Protein AF-I2QSP3-F1 (afdb_monomer)

pLDDT: mean 87.2, std 11.22, range [52.94, 96.38]

Secondary structure (DSSP, 8-state):
--HHHHHHHHHHHHHHTT----GGGS-TTS-EEEEEEEEEEE-SSSSSEEEEEEETTSSS-EE-S-EEEE-TTSSEEEETTEEEEEESS----

Radius of gyration: 13.0 Å; Cα contacts (8 Å, |Δi|>4): 157; chains: 1; bounding box: 33×39×28 Å

Nearest PDB structures (foldseek):
  6anw-assembly1_A  TM=4.563E-01  e=1.639E+00  Shewanella xiamenensis
  2lt4-assembly1_A  TM=4.279E-01  e=9.554E+00  Myxococcus xanthus DK 1622

Foldseek 3Di:
DDPQQVLLVVVLVVVVVVDDDDPVPRDPSFDEWEFELKDWDQDPVDRFIWIWGQTPPDDDIDIFAGFPAADPVRQWTRHSSGIYGYYHHDPDD

Mean predicted aligned error: 5.43 Å

Structure (mmCIF, N/CA/C/O backbone):
data_AF-I2QSP3-F1
#
_entry.id   AF-I2QSP3-F1
#
loop_
_atom_site.group_PDB
_atom_site.id
_atom_site.type_symbol
_atom_site.label_atom_id
_atom_site.label_alt_id
_atom_site.label_comp_id
_atom_site.label_asym_id
_atom_site.label_entity_id
_atom_site.label_seq_id
_atom_site.pdbx_PDB_ins_code
_atom_site.Cartn_x
_atom_site.Cartn_y
_atom_site.Cartn_z
_atom_site.occupancy
_atom_site.B_iso_or_equiv
_atom_site.auth_seq_id
_atom_site.auth_comp_id
_atom_site.auth_asym_id
_atom_site.auth_atom_id
_atom_site.pdbx_PDB_model_num
ATOM 1 N N . MET A 1 1 ? -2.903 17.291 -11.908 1.00 54.97 1 MET A N 1
ATOM 2 C CA . MET A 1 1 ? -3.210 16.195 -10.978 1.00 54.97 1 MET A CA 1
ATOM 3 C C .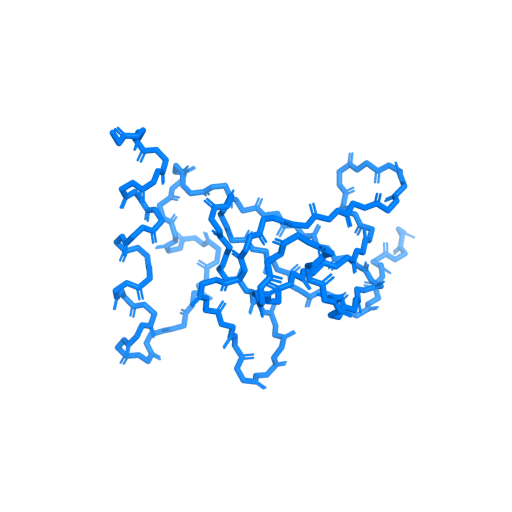 MET A 1 1 ? -4.321 15.396 -11.611 1.00 54.97 1 MET A C 1
ATOM 5 O O . MET A 1 1 ? -5.343 15.982 -11.964 1.00 54.97 1 MET A O 1
ATOM 9 N N . SER A 1 2 ? -4.061 14.131 -11.920 1.00 70.12 2 SER A N 1
ATOM 10 C CA . SER A 1 2 ? -5.096 13.241 -12.449 1.00 70.12 2 SER A CA 1
ATOM 11 C C . SER A 1 2 ? -6.155 12.981 -11.366 1.00 70.12 2 SER A C 1
ATOM 13 O O . SER A 1 2 ? -5.874 13.138 -10.180 1.00 70.12 2 SER A O 1
ATOM 15 N N . GLY A 1 3 ? -7.384 12.615 -11.745 1.00 73.69 3 GLY A N 1
ATOM 16 C CA . GLY A 1 3 ? -8.421 12.286 -10.753 1.00 73.69 3 GLY A CA 1
ATOM 17 C C . GLY A 1 3 ? -7.990 11.141 -9.828 1.00 73.69 3 GLY A C 1
ATOM 18 O O . GLY A 1 3 ? -8.242 11.193 -8.628 1.00 73.69 3 GLY A O 1
ATOM 19 N N . ASP A 1 4 ? -7.264 10.158 -10.369 1.00 79.06 4 ASP A N 1
ATOM 20 C CA . ASP A 1 4 ? -6.763 8.991 -9.634 1.00 79.06 4 ASP A CA 1
ATOM 21 C C . ASP A 1 4 ? -5.815 9.403 -8.481 1.00 79.06 4 ASP A C 1
ATOM 23 O O . ASP A 1 4 ? -5.959 8.896 -7.367 1.00 79.06 4 ASP A O 1
ATOM 27 N N . GLU A 1 5 ? -4.923 10.380 -8.698 1.00 85.25 5 GLU A N 1
ATOM 28 C CA . GLU A 1 5 ? -4.013 10.910 -7.662 1.00 85.25 5 GLU A CA 1
ATOM 29 C C . GLU A 1 5 ? -4.766 11.530 -6.475 1.00 85.25 5 GLU A C 1
ATOM 31 O O . GLU A 1 5 ? -4.380 11.332 -5.322 1.00 85.25 5 GLU A O 1
ATOM 36 N N . GLU A 1 6 ? -5.860 12.257 -6.727 1.00 91.38 6 GLU A N 1
ATOM 37 C CA . GLU A 1 6 ? -6.644 12.890 -5.660 1.00 91.38 6 GLU A CA 1
ATOM 38 C C . GLU A 1 6 ? -7.343 11.843 -4.780 1.00 91.38 6 GLU A C 1
ATOM 40 O O . GLU A 1 6 ? -7.357 11.957 -3.551 1.00 91.38 6 GLU A O 1
ATOM 45 N N . HIS A 1 7 ? -7.892 10.790 -5.390 1.00 93.75 7 HIS A N 1
ATOM 46 C CA . HIS A 1 7 ? -8.524 9.700 -4.644 1.00 93.75 7 HIS A CA 1
ATOM 47 C C . HIS A 1 7 ? -7.506 8.926 -3.794 1.00 93.75 7 HIS A C 1
ATOM 49 O O . HIS A 1 7 ? -7.806 8.571 -2.651 1.00 93.75 7 HIS A O 1
ATOM 55 N N . VAL A 1 8 ? -6.292 8.712 -4.313 1.00 94.56 8 VAL A N 1
ATOM 56 C CA . VAL A 1 8 ? -5.182 8.099 -3.567 1.00 94.56 8 VAL A CA 1
ATOM 57 C C . VAL A 1 8 ? -4.752 8.980 -2.393 1.00 94.56 8 VAL A C 1
ATOM 59 O O . VAL A 1 8 ? -4.628 8.474 -1.277 1.00 94.56 8 VAL A O 1
ATOM 62 N N . ALA A 1 9 ? -4.598 10.291 -2.599 1.00 94.75 9 ALA A N 1
ATOM 63 C CA . ALA A 1 9 ? -4.220 11.228 -1.540 1.00 94.75 9 ALA A CA 1
ATOM 64 C C . ALA A 1 9 ? -5.249 11.261 -0.396 1.00 94.75 9 ALA A C 1
ATOM 66 O O . ALA A 1 9 ? -4.885 11.149 0.773 1.00 94.75 9 ALA A O 1
ATOM 67 N N . ARG A 1 10 ? -6.549 11.308 -0.717 1.00 94.75 10 ARG A N 1
ATOM 68 C CA . ARG A 1 10 ? -7.621 11.248 0.295 1.00 94.75 10 ARG A CA 1
ATOM 69 C C . ARG A 1 10 ? -7.619 9.930 1.068 1.00 94.75 10 ARG A C 1
ATOM 71 O O . ARG A 1 10 ? -7.872 9.911 2.274 1.00 94.75 10 ARG A O 1
ATOM 78 N N . LEU A 1 11 ? -7.347 8.813 0.388 1.00 95.81 11 LEU A N 1
ATOM 79 C CA . LEU A 1 11 ? -7.214 7.522 1.057 1.00 95.81 11 LEU A CA 1
ATOM 80 C C . LEU A 1 11 ? -6.001 7.520 1.996 1.00 95.81 11 LEU A C 1
ATOM 82 O O . LEU A 1 11 ? -6.133 7.069 3.131 1.00 95.81 11 LEU A O 1
ATOM 86 N N . LEU A 1 12 ? -4.861 8.070 1.568 1.00 96.38 12 LEU A N 1
ATOM 87 C CA . LEU A 1 12 ? -3.662 8.202 2.397 1.00 96.38 12 LEU A CA 1
ATOM 88 C C . LEU A 1 12 ? -3.944 8.978 3.690 1.00 96.38 12 LEU A C 1
ATOM 90 O O . LEU A 1 12 ? -3.636 8.477 4.771 1.00 96.38 12 LEU A O 1
ATOM 94 N N . GLU A 1 13 ? -4.584 10.145 3.594 1.00 96.19 13 GLU A N 1
ATOM 95 C CA . GLU A 1 13 ? -4.968 10.953 4.761 1.00 96.19 13 GLU A CA 1
ATOM 96 C C . GLU A 1 13 ? -5.830 10.149 5.741 1.00 96.19 13 GLU A C 1
ATOM 98 O O . GLU A 1 13 ? -5.589 10.146 6.950 1.00 96.19 13 GLU A O 1
ATOM 103 N N . ARG A 1 14 ? -6.806 9.392 5.225 1.00 95.88 14 ARG A N 1
ATOM 104 C CA . ARG A 1 14 ? -7.665 8.543 6.058 1.00 95.88 14 ARG A CA 1
ATOM 105 C C . ARG A 1 14 ? -6.873 7.431 6.746 1.00 95.88 14 ARG A C 1
ATOM 107 O O . ARG A 1 14 ? -7.091 7.192 7.932 1.00 95.88 14 ARG A O 1
ATOM 114 N N . LEU A 1 15 ? -5.950 6.767 6.051 1.00 95.06 15 LEU A N 1
ATOM 115 C CA . LEU A 1 15 ? -5.122 5.692 6.617 1.00 95.06 15 LEU A CA 1
ATOM 116 C C . LEU A 1 15 ? -4.205 6.193 7.741 1.00 95.06 15 LEU A C 1
ATOM 118 O O . LEU A 1 15 ? -4.020 5.500 8.742 1.00 95.06 15 LEU A O 1
ATOM 122 N N . GLN A 1 16 ? -3.687 7.416 7.620 1.00 94.12 16 GLN A N 1
ATOM 123 C CA . GLN A 1 16 ? -2.839 8.039 8.639 1.00 94.12 16 GLN A CA 1
ATOM 124 C C . GLN A 1 16 ? -3.575 8.300 9.966 1.00 94.12 16 GLN A C 1
ATOM 126 O O . GLN A 1 16 ? -2.929 8.426 11.004 1.00 94.12 16 GLN A O 1
ATOM 131 N N . THR A 1 17 ? -4.915 8.294 9.981 1.00 94.69 17 THR A N 1
ATOM 132 C CA . THR A 1 17 ? -5.710 8.368 11.225 1.00 94.69 17 THR A CA 1
ATOM 133 C C . THR A 1 17 ? -5.728 7.061 12.032 1.00 94.69 17 THR A C 1
ATOM 13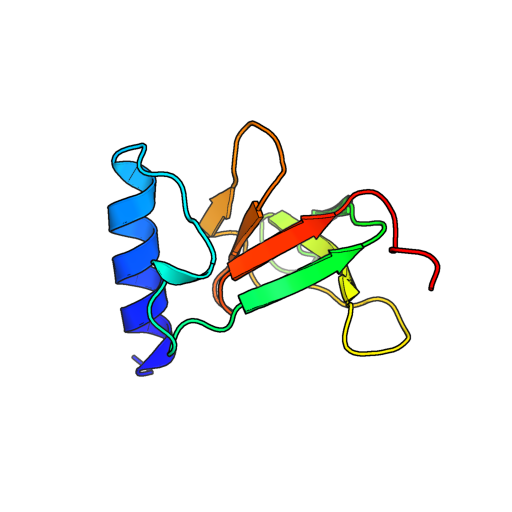5 O O . THR A 1 17 ? -6.291 7.016 13.125 1.00 94.69 17 THR A O 1
ATOM 138 N N . GLY A 1 18 ? -5.146 5.976 11.505 1.00 91.81 18 GLY A N 1
ATOM 139 C CA . GLY A 1 18 ? -5.227 4.635 12.092 1.00 91.81 18 GLY A CA 1
ATOM 140 C C . GLY A 1 18 ? -6.452 3.837 11.637 1.00 91.81 18 GLY A C 1
ATOM 141 O O . GLY A 1 18 ? -6.602 2.672 12.020 1.00 91.81 18 GLY A O 1
ATOM 142 N N . TRP A 1 19 ? -7.308 4.428 10.796 1.00 95.00 19 TRP A N 1
ATOM 143 C CA . TRP A 1 19 ? -8.361 3.692 10.103 1.00 95.00 19 TRP A CA 1
ATOM 144 C C . TRP A 1 19 ? -7.757 2.600 9.208 1.00 95.00 19 TRP A C 1
ATOM 146 O O . TRP A 1 19 ? -6.711 2.784 8.585 1.00 95.00 19 TRP A O 1
ATOM 156 N N . ARG A 1 20 ? -8.425 1.444 9.147 1.00 93.00 20 ARG A N 1
ATOM 157 C CA . ARG A 1 20 ? -7.982 0.286 8.365 1.00 93.00 20 ARG A CA 1
ATOM 158 C C . ARG A 1 20 ? -8.948 0.039 7.214 1.00 93.00 20 ARG A C 1
ATOM 160 O O . ARG A 1 20 ? -10.148 -0.011 7.467 1.00 93.00 20 ARG A O 1
ATOM 167 N N . PRO A 1 21 ? -8.440 -0.173 5.993 1.00 93.25 21 PRO A N 1
ATOM 168 C CA . PRO A 1 21 ? -9.283 -0.364 4.838 1.00 93.25 21 PRO A CA 1
ATOM 169 C C . PRO A 1 21 ? -9.991 -1.712 4.874 1.00 93.25 21 PRO A C 1
ATOM 171 O O . PRO A 1 21 ? -9.388 -2.745 5.177 1.00 93.25 21 PRO A O 1
ATOM 174 N N . THR A 1 22 ? -11.259 -1.692 4.482 1.00 92.00 22 THR A N 1
ATOM 175 C CA . THR A 1 22 ? -11.994 -2.863 4.0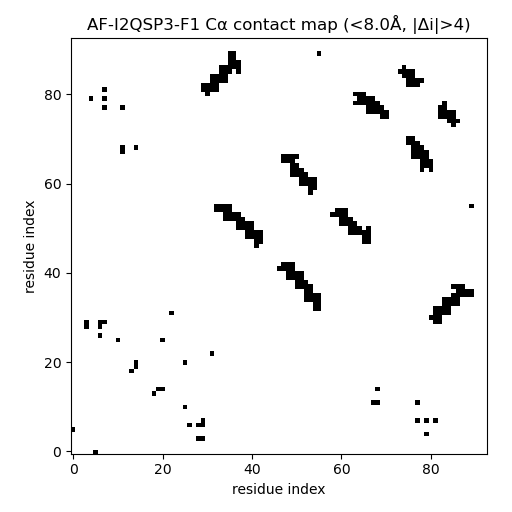10 1.00 92.00 22 THR A CA 1
ATOM 176 C C . THR A 1 22 ? -12.400 -2.630 2.547 1.00 92.00 22 THR A C 1
ATOM 178 O O . THR A 1 22 ? -12.576 -1.471 2.159 1.00 92.00 22 THR A O 1
ATOM 181 N N . PRO A 1 23 ? -12.511 -3.683 1.710 1.00 90.12 23 PRO A N 1
ATOM 182 C CA . PRO A 1 23 ? -12.754 -3.529 0.271 1.00 90.12 23 PRO A CA 1
ATOM 183 C C . PRO A 1 23 ? -13.954 -2.644 -0.083 1.00 90.12 23 PRO A C 1
ATOM 185 O O . PRO A 1 23 ? -13.865 -1.840 -1.011 1.00 90.12 23 PRO A O 1
ATOM 188 N N . ASP A 1 24 ? -15.038 -2.764 0.685 1.00 91.75 24 ASP A N 1
ATOM 189 C CA . ASP A 1 24 ? -16.315 -2.090 0.426 1.00 91.75 24 ASP A CA 1
ATOM 190 C C . ASP A 1 24 ? -16.334 -0.618 0.879 1.00 91.75 24 ASP A C 1
ATOM 192 O O . ASP A 1 24 ? -17.201 0.151 0.470 1.00 91.75 24 ASP A O 1
ATOM 196 N N . GLU A 1 25 ? -15.381 -0.200 1.718 1.00 92.81 25 GLU A N 1
ATOM 197 C CA . GLU A 1 25 ? -15.304 1.163 2.266 1.00 92.81 25 GLU A CA 1
ATOM 198 C C . GLU A 1 25 ? -14.351 2.088 1.493 1.00 92.81 25 GLU A C 1
ATOM 200 O O . GLU A 1 25 ? -14.232 3.279 1.815 1.00 92.81 25 GLU A O 1
ATOM 205 N N . ILE A 1 26 ? -13.634 1.542 0.511 1.00 92.69 26 ILE A N 1
ATOM 206 C CA . ILE A 1 26 ? -12.713 2.283 -0.349 1.00 92.69 26 ILE A CA 1
ATOM 207 C C . ILE A 1 26 ? -13.492 2.858 -1.534 1.00 92.69 26 ILE A C 1
ATOM 209 O O . ILE A 1 26 ? -14.318 2.175 -2.138 1.00 92.69 26 I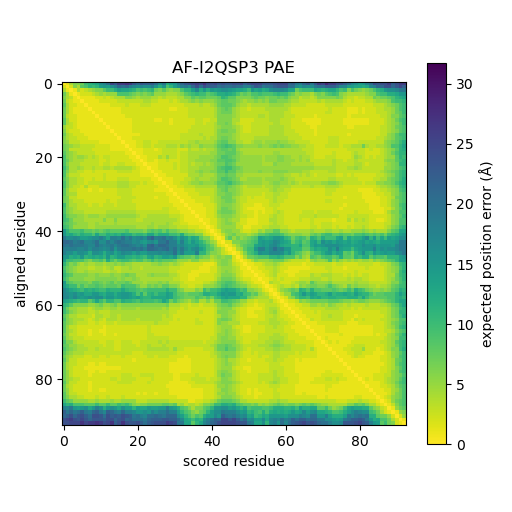LE A O 1
ATOM 213 N N . ASP A 1 27 ? -13.200 4.109 -1.901 1.00 92.00 27 ASP A N 1
ATOM 214 C CA . ASP A 1 27 ? -13.756 4.724 -3.110 1.00 92.00 27 ASP A CA 1
ATOM 215 C C . ASP A 1 27 ? -13.463 3.836 -4.329 1.00 92.00 27 ASP A C 1
ATOM 217 O O . ASP A 1 27 ? -12.311 3.502 -4.603 1.00 92.00 27 ASP A O 1
ATOM 221 N N . MET A 1 28 ? -14.507 3.480 -5.080 1.00 90.12 28 MET A N 1
ATOM 222 C CA . MET A 1 28 ? -14.424 2.625 -6.270 1.00 90.12 28 MET A CA 1
ATOM 223 C C . MET A 1 28 ? -13.465 3.149 -7.350 1.00 90.12 28 MET A C 1
ATOM 225 O O . MET A 1 28 ? -13.070 2.394 -8.237 1.00 90.12 28 MET A O 1
ATOM 229 N N . ARG A 1 29 ? -13.108 4.439 -7.301 1.00 91.62 29 ARG A N 1
ATOM 230 C CA . ARG A 1 29 ? -12.127 5.052 -8.204 1.00 91.62 29 ARG A CA 1
ATOM 231 C C . ARG A 1 29 ? -10.686 4.713 -7.835 1.00 91.62 29 ARG A C 1
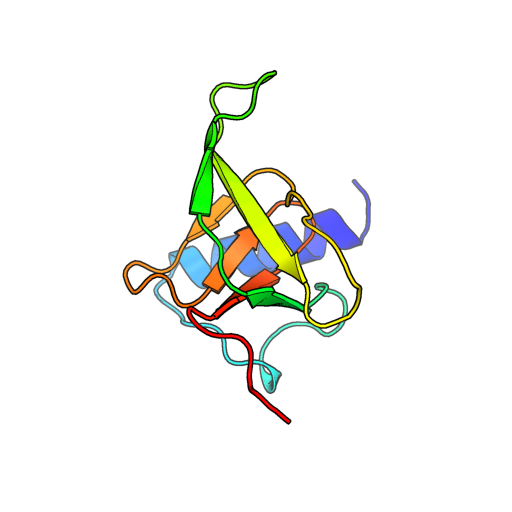ATOM 233 O O . ARG A 1 29 ? -9.827 4.708 -8.712 1.00 91.62 29 ARG A O 1
ATOM 240 N N . VAL A 1 30 ? -10.413 4.380 -6.573 1.00 93.25 30 VAL A N 1
ATOM 241 C CA . VAL A 1 30 ? -9.107 3.847 -6.182 1.00 93.25 30 VAL A CA 1
ATOM 242 C C . VAL A 1 30 ? -9.014 2.418 -6.694 1.00 93.25 30 VAL A C 1
ATOM 244 O O . VAL A 1 30 ? -9.764 1.534 -6.278 1.00 93.25 30 VAL A O 1
ATOM 247 N N . ARG A 1 31 ? -8.062 2.167 -7.593 1.00 93.25 31 ARG A N 1
ATOM 248 C CA . ARG A 1 31 ? -7.817 0.817 -8.102 1.00 93.25 31 ARG A CA 1
ATOM 249 C C . ARG A 1 31 ? -7.385 -0.084 -6.955 1.00 93.25 31 ARG A C 1
ATOM 251 O O . ARG A 1 31 ? -6.370 0.171 -6.313 1.00 93.25 31 ARG A O 1
ATOM 258 N N . GLN A 1 32 ? -8.135 -1.157 -6.746 1.00 94.44 32 GLN A N 1
ATOM 259 C CA . GLN A 1 32 ? -7.806 -2.203 -5.788 1.00 94.44 32 GLN A CA 1
ATOM 260 C C . GLN A 1 32 ? -7.311 -3.434 -6.540 1.00 94.44 32 GLN A C 1
ATOM 262 O O . GLN A 1 32 ? -7.967 -3.910 -7.469 1.00 94.44 32 GLN A O 1
ATOM 267 N N . ARG A 1 33 ? -6.144 -3.950 -6.162 1.00 93.75 33 A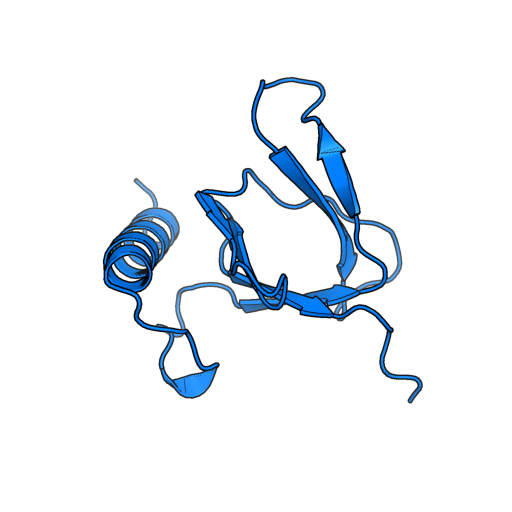RG A N 1
ATOM 268 C CA . ARG A 1 33 ? -5.520 -5.120 -6.792 1.00 93.75 33 ARG A CA 1
ATOM 269 C C . ARG A 1 33 ? -4.967 -6.060 -5.733 1.00 93.75 33 ARG A C 1
ATOM 271 O O . ARG A 1 33 ? -4.687 -5.638 -4.618 1.00 93.75 33 ARG A O 1
ATOM 278 N N . ARG A 1 34 ? -4.805 -7.335 -6.080 1.00 94.44 34 ARG A N 1
ATOM 279 C CA . ARG A 1 34 ? -4.146 -8.330 -5.226 1.00 94.44 34 ARG A CA 1
ATOM 280 C C . ARG A 1 34 ? -2.809 -8.733 -5.822 1.00 94.44 34 ARG A C 1
ATOM 282 O O . ARG A 1 34 ? -2.693 -8.863 -7.046 1.00 94.44 34 ARG A O 1
ATOM 289 N N . ILE A 1 35 ? -1.829 -8.946 -4.954 1.00 93.56 35 ILE A N 1
ATOM 290 C CA . ILE A 1 35 ? -0.507 -9.438 -5.328 1.00 93.56 35 ILE A CA 1
ATOM 291 C C . ILE A 1 35 ? -0.082 -10.576 -4.402 1.00 93.56 35 ILE A C 1
ATOM 293 O O . ILE A 1 35 ? -0.254 -10.513 -3.186 1.00 93.56 35 ILE A O 1
ATOM 297 N N . TYR A 1 36 ? 0.466 -11.616 -5.016 1.00 92.50 36 TYR A N 1
ATOM 298 C CA . TYR A 1 36 ? 0.875 -12.867 -4.398 1.00 92.50 36 TYR A CA 1
ATOM 299 C C . TYR A 1 36 ? 2.382 -13.052 -4.475 1.00 92.50 36 TYR A C 1
ATOM 301 O O . TYR A 1 36 ? 3.026 -12.496 -5.372 1.00 92.50 36 TYR A O 1
ATOM 309 N N . ALA A 1 37 ? 2.921 -13.895 -3.586 1.00 90.38 37 ALA A N 1
ATOM 310 C CA . ALA A 1 37 ? 4.338 -14.266 -3.574 1.00 90.38 37 ALA A CA 1
ATOM 311 C C . ALA A 1 37 ? 5.245 -13.028 -3.696 1.00 90.38 37 ALA A C 1
ATOM 313 O O . ALA A 1 37 ? 6.155 -12.976 -4.525 1.00 90.38 37 ALA A O 1
ATOM 314 N N . TRP A 1 38 ? 4.904 -11.988 -2.936 1.00 92.44 38 TRP A N 1
ATOM 315 C CA . TRP A 1 38 ? 5.488 -10.666 -3.083 1.00 92.44 38 TRP A CA 1
ATOM 316 C C . TRP A 1 38 ? 6.699 -10.468 -2.168 1.00 92.44 38 TRP A C 1
ATOM 318 O O . TRP A 1 38 ? 6.839 -11.114 -1.127 1.00 92.44 38 TRP A O 1
ATOM 328 N N . SER A 1 39 ? 7.557 -9.524 -2.542 1.00 90.75 39 SER A N 1
ATOM 329 C CA . SER A 1 39 ? 8.668 -9.038 -1.728 1.00 90.75 39 SER A CA 1
ATOM 330 C C . SER A 1 39 ? 8.860 -7.536 -1.915 1.00 90.75 39 SER A C 1
ATOM 332 O O . SER A 1 39 ? 8.471 -6.966 -2.938 1.00 90.75 39 SER A O 1
ATOM 334 N N . PHE A 1 40 ? 9.515 -6.893 -0.949 1.00 89.44 40 PHE A N 1
ATOM 335 C CA . PHE A 1 40 ? 10.036 -5.547 -1.163 1.00 89.44 40 PHE A CA 1
ATOM 336 C C . PHE A 1 40 ? 11.195 -5.593 -2.147 1.00 89.44 40 PHE A C 1
ATOM 338 O O . PHE A 1 40 ? 12.034 -6.495 -2.089 1.00 89.44 40 PHE A O 1
ATOM 345 N N . ALA A 1 41 ? 11.259 -4.597 -3.017 1.00 85.50 41 ALA A N 1
ATOM 346 C CA . ALA A 1 41 ? 12.429 -4.352 -3.833 1.00 85.50 41 ALA A CA 1
ATOM 347 C C . ALA A 1 41 ? 12.832 -2.879 -3.731 1.00 85.50 41 ALA A C 1
ATOM 349 O O . ALA A 1 41 ? 11.962 -2.008 -3.623 1.00 85.50 41 ALA A O 1
ATOM 350 N N . PRO A 1 42 ? 14.140 -2.583 -3.767 1.00 72.69 42 PRO A N 1
ATOM 351 C CA . PRO A 1 42 ? 14.58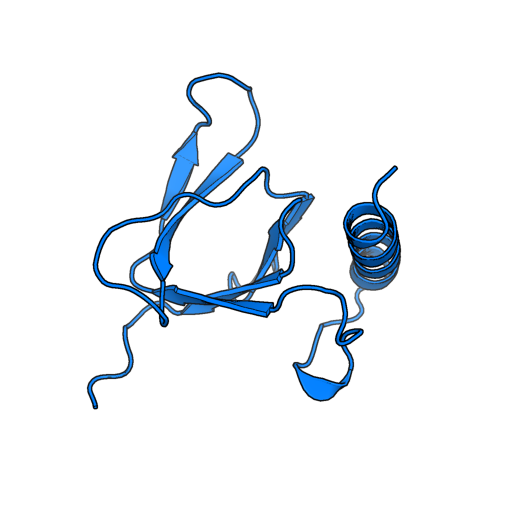9 -1.214 -3.927 1.00 72.69 42 PRO A CA 1
ATOM 352 C C . PRO A 1 42 ? 14.135 -0.703 -5.292 1.00 72.69 42 PRO A C 1
ATOM 354 O O . PRO A 1 42 ? 14.179 -1.431 -6.292 1.00 72.69 42 PRO A O 1
ATOM 357 N N . SER A 1 43 ? 13.721 0.558 -5.359 1.00 65.19 43 SER A N 1
ATOM 358 C CA . SER A 1 43 ? 13.599 1.198 -6.654 1.00 65.19 43 SER A CA 1
ATOM 359 C C . SER A 1 43 ? 14.993 1.431 -7.237 1.00 65.19 43 SER A C 1
ATOM 361 O O . SER A 1 43 ? 15.841 2.073 -6.634 1.00 65.19 43 SER A O 1
ATOM 363 N N . PHE A 1 44 ? 15.266 0.879 -8.424 1.00 63.56 44 PHE A N 1
ATOM 364 C CA . PHE A 1 44 ? 16.566 1.063 -9.090 1.00 63.56 44 PHE A CA 1
ATOM 365 C C . PHE A 1 44 ? 16.859 2.528 -9.453 1.00 63.56 44 PHE A C 1
ATOM 367 O O . PHE A 1 44 ? 18.008 2.878 -9.708 1.00 63.56 44 PHE A O 1
ATOM 374 N N . SER A 1 45 ? 15.825 3.368 -9.501 1.00 62.09 45 SER A N 1
ATOM 375 C CA . SER A 1 45 ? 15.886 4.761 -9.944 1.00 62.09 45 SER A CA 1
ATOM 376 C C . SER A 1 45 ? 15.604 5.778 -8.838 1.00 62.09 45 SER A C 1
ATOM 378 O O . SER A 1 45 ? 15.895 6.953 -9.034 1.00 62.09 45 SER A O 1
ATOM 380 N N . LEU A 1 46 ? 15.045 5.361 -7.699 1.00 58.81 46 LEU A N 1
ATOM 381 C CA . LEU A 1 46 ? 14.651 6.253 -6.606 1.00 58.81 46 LEU A CA 1
ATOM 382 C C . LEU A 1 46 ? 14.927 5.586 -5.249 1.00 58.81 46 LEU A C 1
ATOM 384 O O . LEU A 1 46 ? 14.947 4.363 -5.166 1.00 58.81 46 LEU A O 1
ATOM 388 N N . PRO A 1 47 ? 15.134 6.349 -4.167 1.00 64.06 47 PRO A N 1
ATOM 389 C CA . PRO A 1 47 ? 15.331 5.777 -2.835 1.00 64.06 47 PRO A CA 1
ATOM 390 C C . PRO A 1 47 ? 14.061 5.131 -2.251 1.00 64.06 47 PRO A C 1
ATOM 392 O O . PRO A 1 47 ? 14.115 4.586 -1.149 1.00 64.06 47 PRO A O 1
ATOM 395 N N . GLU A 1 48 ? 12.919 5.189 -2.944 1.00 78.44 48 GLU A N 1
ATOM 396 C CA . GLU A 1 48 ? 11.665 4.645 -2.432 1.00 78.44 48 GLU A CA 1
ATOM 397 C C . GLU A 1 48 ? 11.537 3.123 -2.601 1.00 78.44 48 GLU A C 1
ATOM 399 O O . GLU A 1 48 ? 12.062 2.502 -3.534 1.00 78.44 48 GLU A O 1
ATOM 404 N N . ALA A 1 49 ? 10.792 2.513 -1.680 1.00 84.38 49 ALA A N 1
ATOM 405 C CA . ALA A 1 49 ? 10.456 1.099 -1.723 1.00 84.38 49 ALA A CA 1
ATOM 406 C C . ALA A 1 49 ? 9.279 0.836 -2.675 1.00 84.38 49 ALA A C 1
ATOM 408 O O . ALA A 1 49 ? 8.314 1.600 -2.728 1.00 84.38 49 ALA A O 1
ATOM 409 N N . VAL A 1 50 ? 9.346 -0.293 -3.381 1.00 90.56 50 VAL A N 1
ATOM 410 C CA . VAL A 1 50 ? 8.254 -0.840 -4.199 1.00 90.56 50 VAL A CA 1
ATOM 411 C C . VAL A 1 50 ? 7.955 -2.282 -3.801 1.00 90.56 50 VAL A C 1
ATOM 413 O O . VAL A 1 50 ? 8.759 -2.938 -3.129 1.00 90.56 50 VAL A O 1
ATOM 416 N N . ILE A 1 51 ? 6.825 -2.802 -4.274 1.00 92.31 51 ILE A N 1
ATOM 417 C CA . ILE A 1 51 ? 6.466 -4.212 -4.140 1.00 92.31 51 ILE A CA 1
ATOM 418 C C . ILE A 1 51 ? 6.631 -4.894 -5.496 1.00 92.31 51 ILE A C 1
ATOM 420 O O . ILE A 1 51 ? 6.225 -4.370 -6.534 1.00 92.31 51 ILE A O 1
ATOM 424 N N . ILE A 1 52 ? 7.243 -6.076 -5.488 1.00 92.62 52 ILE A N 1
ATOM 425 C CA . ILE A 1 52 ? 7.340 -6.959 -6.650 1.00 92.62 52 ILE A CA 1
ATOM 426 C C . ILE A 1 52 ? 6.648 -8.272 -6.307 1.00 92.62 52 ILE A C 1
ATOM 428 O O . ILE A 1 52 ? 6.825 -8.786 -5.208 1.00 92.62 52 ILE A O 1
ATOM 432 N N . GLY A 1 53 ? 5.866 -8.823 -7.229 1.00 91.44 53 GLY A N 1
ATOM 433 C CA . GLY A 1 53 ? 5.147 -10.076 -7.006 1.00 91.44 53 GLY A CA 1
ATOM 434 C C . GLY A 1 53 ? 4.270 -10.464 -8.189 1.00 91.44 53 GLY A C 1
ATOM 435 O O . GLY A 1 53 ? 4.334 -9.851 -9.252 1.00 91.44 53 GLY A O 1
ATOM 436 N N . SER A 1 54 ? 3.449 -11.492 -8.014 1.00 91.81 54 SER A N 1
ATOM 437 C CA . SER A 1 54 ? 2.551 -11.992 -9.061 1.00 91.81 54 SER A CA 1
ATOM 438 C C . SER A 1 54 ? 1.142 -11.426 -8.862 1.00 91.81 54 SER A C 1
ATOM 440 O O . SER A 1 54 ? 0.554 -11.662 -7.807 1.00 91.81 54 SER A O 1
ATOM 442 N N . PRO A 1 55 ? 0.567 -10.678 -9.817 1.00 90.38 55 PRO A N 1
ATOM 443 C CA . PRO A 1 55 ? -0.774 -10.132 -9.657 1.00 90.38 55 PRO A CA 1
ATOM 444 C C . PRO A 1 55 ? -1.834 -11.222 -9.837 1.00 90.38 55 PRO A C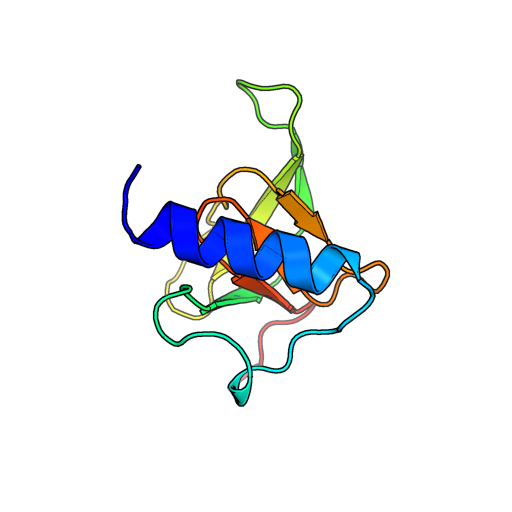 1
ATOM 446 O O . PRO A 1 55 ? -1.647 -12.160 -10.605 1.00 90.38 55 PRO A O 1
ATOM 449 N N . GLU A 1 56 ? -2.999 -11.053 -9.213 1.00 85.00 56 GLU A N 1
ATOM 450 C CA . GLU A 1 56 ? -4.143 -11.964 -9.407 1.00 85.00 56 GLU A CA 1
ATOM 451 C C . GLU A 1 56 ? -4.614 -12.031 -10.866 1.00 85.00 56 GLU A C 1
ATOM 453 O O . GLU A 1 56 ? -4.992 -13.085 -11.370 1.00 85.00 56 GLU A O 1
ATOM 458 N N . SER A 1 57 ? -4.583 -10.899 -11.567 1.00 78.50 57 SER A N 1
ATOM 459 C CA . SER A 1 57 ? -5.241 -10.748 -12.866 1.00 78.50 57 SER A CA 1
ATOM 460 C C . SER A 1 57 ? -4.412 -11.206 -14.067 1.00 78.50 57 SER A C 1
ATOM 462 O O . SER A 1 57 ? -4.943 -11.244 -15.179 1.00 78.50 57 SER A O 1
ATOM 464 N N . ARG A 1 58 ? -3.111 -11.490 -13.905 1.00 75.25 58 ARG A N 1
ATOM 465 C CA . ARG A 1 58 ? -2.197 -11.766 -15.029 1.00 75.25 58 ARG A CA 1
ATOM 466 C C . ARG A 1 58 ? -1.080 -12.726 -14.635 1.00 75.25 58 ARG A C 1
ATOM 468 O O . ARG A 1 58 ? -0.639 -12.753 -13.496 1.00 75.25 58 ARG A O 1
ATOM 475 N N . LYS A 1 59 ? -0.570 -13.473 -15.619 1.00 77.56 59 LYS A N 1
ATOM 476 C CA . LYS A 1 59 ? 0.648 -14.276 -15.453 1.00 77.56 59 LYS A CA 1
ATOM 477 C C . LYS A 1 59 ? 1.885 -13.380 -15.516 1.00 77.56 59 LYS A C 1
ATOM 479 O O . LYS A 1 59 ? 1.970 -12.517 -16.387 1.00 77.56 59 LYS A O 1
ATOM 484 N N . GLY A 1 60 ? 2.855 -13.656 -14.649 1.00 83.31 60 GLY A N 1
ATOM 485 C CA . GLY A 1 60 ? 4.150 -12.978 -14.615 1.00 83.31 60 GLY A CA 1
ATOM 486 C C . GLY A 1 60 ? 4.338 -12.100 -13.381 1.00 83.31 60 GLY A C 1
ATOM 487 O O . GLY A 1 60 ? 3.403 -11.848 -12.628 1.00 83.31 60 GLY A O 1
ATOM 488 N N . VAL A 1 61 ? 5.577 -11.656 -13.182 1.00 87.81 61 VAL A N 1
ATOM 489 C CA . VAL A 1 61 ? 5.951 -10.768 -12.082 1.00 87.81 61 VAL A CA 1
ATOM 490 C C . VAL A 1 61 ? 5.702 -9.323 -12.502 1.00 87.81 61 VAL A C 1
ATOM 492 O O . VAL A 1 61 ? 6.118 -8.907 -13.583 1.00 87.81 61 VAL A O 1
ATOM 495 N N . ILE A 1 62 ? 5.038 -8.561 -11.640 1.00 90.44 62 ILE A N 1
ATOM 496 C CA . ILE A 1 62 ? 4.863 -7.120 -11.784 1.00 90.44 62 ILE A CA 1
ATOM 497 C C . ILE A 1 62 ? 5.595 -6.381 -10.676 1.00 90.44 62 ILE A C 1
ATOM 499 O O . ILE A 1 62 ? 5.947 -6.948 -9.642 1.00 90.44 62 ILE A O 1
ATOM 503 N N . ARG A 1 63 ? 5.753 -5.085 -10.900 1.00 89.81 63 ARG A N 1
ATOM 504 C CA . ARG A 1 63 ? 6.239 -4.122 -9.930 1.00 89.81 63 ARG A CA 1
ATOM 505 C C . ARG A 1 63 ? 5.155 -3.064 -9.728 1.00 89.81 63 ARG A C 1
ATOM 507 O O . ARG A 1 63 ? 4.551 -2.639 -10.711 1.00 89.81 63 ARG A O 1
ATOM 514 N N . THR A 1 64 ? 4.888 -2.700 -8.480 1.00 91.38 64 THR A N 1
ATOM 515 C CA . THR A 1 64 ? 4.002 -1.578 -8.141 1.00 91.38 64 THR A CA 1
ATOM 516 C C . THR A 1 64 ? 4.710 -0.249 -8.376 1.00 91.38 64 THR A C 1
ATOM 518 O O . THR A 1 64 ? 5.942 -0.206 -8.479 1.00 91.38 64 THR A O 1
ATOM 521 N N . ASP A 1 65 ? 3.944 0.836 -8.361 1.00 91.31 65 ASP A N 1
ATOM 522 C CA . ASP A 1 65 ? 4.527 2.164 -8.174 1.00 91.31 65 ASP A CA 1
ATOM 523 C C . ASP A 1 65 ? 4.977 2.350 -6.711 1.00 91.31 65 ASP A C 1
ATOM 525 O O . ASP A 1 65 ? 4.957 1.405 -5.905 1.00 91.31 65 ASP A O 1
ATOM 529 N N . VAL A 1 66 ? 5.457 3.550 -6.383 1.00 91.25 66 VAL A N 1
ATOM 530 C CA . VAL A 1 66 ? 6.037 3.878 -5.076 1.00 91.25 66 VAL A CA 1
ATOM 531 C C . VAL A 1 66 ? 5.040 3.605 -3.951 1.00 91.25 66 VAL A C 1
ATOM 533 O O . VAL A 1 66 ? 3.870 3.979 -4.036 1.00 91.25 66 VAL A O 1
ATOM 536 N N . ILE A 1 67 ? 5.512 2.960 -2.879 1.00 92.81 67 ILE A N 1
ATOM 537 C CA . ILE A 1 67 ? 4.720 2.738 -1.666 1.00 92.81 67 ILE A CA 1
ATOM 538 C C . ILE A 1 67 ? 4.578 4.067 -0.916 1.00 92.81 67 ILE A C 1
ATOM 540 O O . ILE A 1 67 ? 5.564 4.632 -0.449 1.00 92.81 67 ILE A O 1
ATOM 544 N N . LEU A 1 68 ? 3.338 4.518 -0.739 1.00 94.19 68 LEU A N 1
ATOM 545 C CA . LEU A 1 68 ? 2.986 5.706 0.042 1.00 94.19 68 LEU A CA 1
ATOM 546 C C . LEU A 1 68 ? 2.706 5.360 1.510 1.00 94.19 68 LEU A C 1
ATOM 548 O O . LEU A 1 68 ? 3.036 6.124 2.415 1.00 94.19 68 LEU A O 1
ATOM 552 N N . TRP A 1 69 ? 2.082 4.206 1.755 1.00 94.75 69 TRP A N 1
ATOM 553 C CA . TRP A 1 69 ? 1.772 3.719 3.099 1.00 94.75 69 TRP A CA 1
ATOM 554 C C . TRP A 1 69 ? 1.649 2.199 3.120 1.00 94.75 69 TRP A C 1
ATOM 556 O O . TRP A 1 69 ? 1.178 1.599 2.156 1.00 94.75 69 TRP A O 1
ATOM 566 N N . ILE A 1 70 ? 2.018 1.560 4.230 1.00 93.81 70 ILE A N 1
ATOM 567 C CA . ILE A 1 70 ? 1.927 0.104 4.372 1.00 93.81 70 ILE A CA 1
ATOM 568 C C . ILE A 1 70 ? 1.404 -0.309 5.746 1.00 93.81 70 ILE A C 1
ATOM 570 O O . ILE A 1 70 ? 1.777 0.260 6.771 1.00 93.81 70 ILE A O 1
ATOM 574 N N . ASP A 1 71 ? 0.526 -1.313 5.763 1.00 94.06 71 ASP A N 1
ATOM 575 C CA . ASP A 1 71 ? 0.039 -1.932 6.996 1.00 94.06 71 ASP A CA 1
ATOM 576 C C . ASP A 1 71 ? 1.197 -2.576 7.764 1.00 94.06 71 ASP A C 1
ATOM 578 O O . ASP A 1 71 ? 1.972 -3.347 7.200 1.00 94.06 71 ASP A O 1
ATOM 582 N N . ALA A 1 72 ? 1.263 -2.355 9.078 1.00 90.50 72 ALA A N 1
ATOM 583 C CA . ALA A 1 72 ? 2.271 -2.989 9.934 1.00 90.50 72 ALA A CA 1
ATOM 584 C C . ALA A 1 72 ? 2.176 -4.528 9.926 1.00 90.50 72 ALA A C 1
ATOM 586 O O . ALA A 1 72 ? 3.173 -5.218 10.121 1.00 90.50 72 ALA A O 1
ATOM 587 N N . GLY A 1 73 ? 0.978 -5.071 9.680 1.00 91.62 73 GLY A N 1
ATOM 588 C CA . GLY A 1 73 ? 0.747 -6.504 9.495 1.00 91.62 73 GLY A CA 1
ATOM 589 C C . GLY A 1 73 ? 1.060 -7.015 8.086 1.00 91.62 73 GLY A C 1
ATOM 590 O O . GLY A 1 73 ? 0.863 -8.201 7.833 1.00 91.62 73 GLY A O 1
ATOM 591 N N . LEU A 1 74 ? 1.528 -6.151 7.178 1.00 92.50 74 LEU A N 1
ATOM 592 C CA . LEU A 1 74 ? 1.845 -6.464 5.782 1.00 92.50 74 LEU A CA 1
ATOM 593 C C . LEU A 1 74 ? 0.672 -7.095 5.014 1.00 92.50 74 LEU A C 1
ATOM 595 O O . LEU A 1 74 ? 0.878 -7.969 4.176 1.00 92.50 74 LEU A O 1
ATOM 599 N N . ARG A 1 75 ? -0.563 -6.668 5.313 1.00 94.12 75 ARG A N 1
ATOM 600 C CA . ARG A 1 75 ? -1.791 -7.170 4.661 1.00 94.12 75 ARG A CA 1
ATOM 601 C C . ARG A 1 75 ? -2.220 -6.344 3.453 1.00 94.12 75 ARG A C 1
ATOM 603 O O . ARG A 1 75 ? -2.959 -6.826 2.601 1.00 94.12 75 ARG A O 1
ATOM 610 N N . TRP A 1 76 ? -1.789 -5.092 3.386 1.00 95.31 76 TRP A N 1
ATOM 611 C CA . TRP A 1 76 ? -2.068 -4.194 2.273 1.00 95.31 76 TRP A CA 1
ATOM 612 C C . TRP A 1 76 ? -1.039 -3.060 2.240 1.00 95.31 76 TRP A C 1
ATOM 614 O O . TRP A 1 76 ? -0.424 -2.735 3.260 1.00 95.31 76 TRP A O 1
ATOM 624 N N . ALA A 1 77 ? -0.870 -2.454 1.071 1.00 96.25 77 ALA A N 1
ATOM 625 C CA . ALA A 1 77 ? -0.066 -1.259 0.861 1.00 96.25 77 ALA A CA 1
ATOM 626 C C . ALA A 1 77 ? -0.794 -0.295 -0.078 1.00 96.25 77 ALA A C 1
ATOM 628 O O . ALA A 1 77 ? -1.355 -0.710 -1.092 1.00 96.25 77 ALA A O 1
ATOM 629 N N . LEU A 1 78 ? -0.775 0.992 0.257 1.00 96.25 78 LEU A N 1
ATOM 630 C CA . LEU A 1 78 ? -1.173 2.059 -0.649 1.00 96.25 78 LEU A CA 1
ATOM 631 C C . LEU A 1 78 ? 0.054 2.492 -1.448 1.00 96.25 78 LEU A C 1
ATOM 633 O O . LEU A 1 78 ? 1.055 2.906 -0.864 1.00 96.25 78 LEU A O 1
ATOM 637 N N . CYS A 1 79 ? -0.040 2.394 -2.767 1.00 94.88 79 CYS A N 1
ATOM 638 C CA . CYS A 1 79 ? 0.962 2.863 -3.715 1.00 94.88 79 CYS A CA 1
ATOM 639 C C . CYS A 1 79 ? 0.383 4.016 -4.548 1.00 94.88 79 CYS A C 1
ATOM 641 O O . CYS A 1 79 ? -0.830 4.242 -4.534 1.00 94.88 79 CYS A O 1
ATOM 643 N N . GLU A 1 80 ? 1.224 4.730 -5.296 1.00 93.19 80 GLU A N 1
ATOM 644 C CA . GLU A 1 80 ? 0.765 5.799 -6.204 1.00 93.19 80 GLU A CA 1
ATOM 645 C C . GLU A 1 80 ? -0.256 5.298 -7.237 1.00 93.19 80 GLU A C 1
ATOM 647 O O . GLU A 1 80 ? -1.179 6.020 -7.609 1.00 93.19 80 GLU A O 1
ATOM 652 N N . ASP A 1 81 ? -0.156 4.029 -7.639 1.00 92.69 81 ASP A N 1
ATOM 653 C CA . ASP A 1 81 ? -1.081 3.401 -8.579 1.00 92.69 81 ASP A CA 1
ATOM 654 C C . ASP A 1 81 ? -2.355 2.824 -7.927 1.00 92.69 81 ASP A C 1
ATOM 656 O O . ASP A 1 81 ? -3.207 2.244 -8.612 1.00 92.69 81 ASP A O 1
ATOM 660 N N . GLY A 1 82 ? -2.521 2.976 -6.613 1.00 94.81 82 GLY A N 1
ATOM 661 C CA . GLY A 1 82 ? -3.697 2.540 -5.863 1.00 94.81 82 GLY A CA 1
ATOM 662 C C . GLY A 1 82 ? -3.384 1.547 -4.746 1.00 94.81 82 GLY A C 1
ATOM 663 O O . GLY A 1 82 ? -2.261 1.445 -4.253 1.00 94.81 82 GLY A O 1
ATOM 664 N N . LEU A 1 83 ? -4.410 0.822 -4.301 1.00 95.94 83 LEU A N 1
ATOM 665 C CA . LEU A 1 83 ? -4.310 -0.081 -3.158 1.00 95.94 83 LEU A CA 1
ATOM 666 C C . LEU A 1 83 ? -3.990 -1.513 -3.600 1.00 95.94 83 LEU A C 1
ATOM 668 O O . LEU A 1 83 ? -4.699 -2.110 -4.418 1.00 95.94 83 LEU A O 1
ATOM 672 N N . TRP A 1 84 ? -2.966 -2.087 -2.979 1.00 95.56 84 TRP A N 1
ATOM 673 C CA . TRP A 1 84 ? -2.554 -3.471 -3.153 1.00 95.56 84 TRP A CA 1
ATOM 674 C C . TRP A 1 84 ? -2.846 -4.284 -1.899 1.00 95.56 84 TRP A C 1
ATOM 676 O O . TRP A 1 84 ? -2.297 -4.017 -0.834 1.00 95.56 84 TRP A O 1
ATOM 686 N N . TRP A 1 85 ? -3.682 -5.307 -2.036 1.00 95.69 85 TRP A N 1
ATOM 687 C CA . TRP A 1 85 ? -3.873 -6.352 -1.039 1.00 95.69 85 TRP A CA 1
ATOM 688 C C . TRP A 1 85 ? -2.732 -7.364 -1.153 1.00 95.69 85 TRP A C 1
ATOM 690 O O . TRP A 1 85 ? -2.480 -7.918 -2.229 1.00 95.69 85 TRP A O 1
ATOM 700 N N . LEU A 1 86 ? -2.023 -7.555 -0.045 1.00 94.56 86 LEU A N 1
ATOM 701 C CA . LEU A 1 86 ? -0.780 -8.309 0.031 1.00 94.56 86 LEU A CA 1
ATOM 702 C C . LEU A 1 86 ? -1.064 -9.714 0.547 1.00 94.56 86 LEU A C 1
ATOM 704 O O . LEU A 1 86 ? -1.333 -9.919 1.728 1.00 94.56 86 LEU A O 1
ATOM 708 N N . GLU A 1 87 ? -0.958 -10.690 -0.343 1.00 91.38 87 GLU A N 1
ATOM 709 C CA . GLU A 1 87 ? -1.263 -12.085 -0.052 1.00 91.38 87 GLU A CA 1
ATOM 710 C C . GLU A 1 87 ? 0.028 -12.906 -0.102 1.00 91.38 87 GLU A C 1
ATOM 712 O O . GLU A 1 87 ? 0.825 -12.799 -1.037 1.00 91.38 87 GLU A O 1
ATOM 717 N N . ARG A 1 88 ? 0.281 -13.731 0.917 1.00 81.19 88 ARG A N 1
ATOM 718 C CA . ARG A 1 88 ? 1.524 -14.522 0.958 1.00 81.19 88 ARG A CA 1
ATOM 719 C C . ARG A 1 88 ? 1.508 -15.689 -0.021 1.00 81.19 88 ARG A C 1
ATOM 721 O O . ARG A 1 88 ? 2.538 -16.006 -0.606 1.00 81.19 88 ARG A O 1
ATOM 728 N N . GLU A 1 89 ? 0.342 -16.281 -0.229 1.00 75.12 89 GLU A N 1
ATOM 729 C CA . GLU A 1 89 ? 0.158 -17.457 -1.071 1.00 75.12 89 GLU A CA 1
ATOM 730 C C . GLU A 1 89 ? -0.909 -17.171 -2.120 1.00 75.12 89 GLU A C 1
ATOM 732 O O . GLU A 1 89 ? -1.939 -16.563 -1.822 1.00 75.12 89 GLU A O 1
ATOM 737 N N . ALA A 1 90 ? -0.667 -17.611 -3.355 1.00 64.44 90 ALA A N 1
ATOM 738 C CA . ALA A 1 90 ? -1.715 -17.637 -4.362 1.00 64.44 90 ALA A CA 1
ATOM 739 C C . ALA A 1 90 ? -2.823 -18.576 -3.879 1.00 64.44 90 ALA A C 1
ATOM 741 O O . ALA A 1 90 ? -2.532 -19.697 -3.460 1.00 64.44 90 ALA A O 1
ATOM 742 N N . LYS A 1 91 ? -4.089 -18.148 -3.950 1.00 56.56 91 LYS A N 1
ATOM 743 C CA . LYS A 1 91 ? -5.194 -19.093 -3.777 1.00 56.56 91 LYS A CA 1
ATOM 744 C C . LYS A 1 91 ? -5.088 -20.124 -4.898 1.00 56.56 91 LYS A C 1
ATOM 746 O O . LYS A 1 91 ? -5.331 -19.798 -6.058 1.00 56.56 91 LYS A O 1
ATOM 751 N N . THR A 1 92 ? -4.680 -21.342 -4.555 1.00 52.94 92 THR A N 1
ATOM 752 C CA . THR A 1 92 ? -4.833 -22.496 -5.439 1.00 52.94 92 THR A CA 1
ATOM 753 C C . THR A 1 92 ? -6.331 -22.635 -5.737 1.00 52.94 92 THR A C 1
ATOM 755 O O . THR A 1 92 ? -7.110 -22.630 -4.779 1.00 52.94 92 THR A O 1
ATOM 758 N N . PRO A 1 93 ? -6.747 -22.654 -7.016 1.00 54.31 93 PRO A N 1
ATOM 759 C CA . PRO A 1 93 ? -8.147 -22.830 -7.391 1.00 54.31 93 PRO A CA 1
ATOM 760 C C . PRO A 1 93 ? -8.703 -24.190 -6.956 1.00 54.31 93 PRO A C 1
ATOM 762 O O . PRO A 1 93 ? -7.909 -25.154 -6.852 1.00 54.31 93 PRO A O 1
#

Sequence (93 aa):
MSGDEEHVARLLERLQTGWRPTPDEIDMRVRQRRIYAWSFAPSFSLPEAVIIGSPESRKGVIRTDVILWIDAGLRWALCEDGLWWLEREAKTP

Solvent-accessible surface area (backbone atoms only — not comparable to full-atom values): 5526 Å² total; per-residue (Å²): 132,58,74,60,52,55,50,42,51,56,49,49,60,49,42,75,73,70,55,77,91,50,86,88,78,49,63,86,77,43,46,74,46,48,33,18,65,57,45,82,40,78,40,95,87,45,98,48,51,25,46,34,23,31,40,77,89,51,91,59,78,47,68,54,50,52,59,76,45,68,46,95,83,57,51,34,34,38,25,74,76,22,38,35,39,44,36,77,62,71,82,78,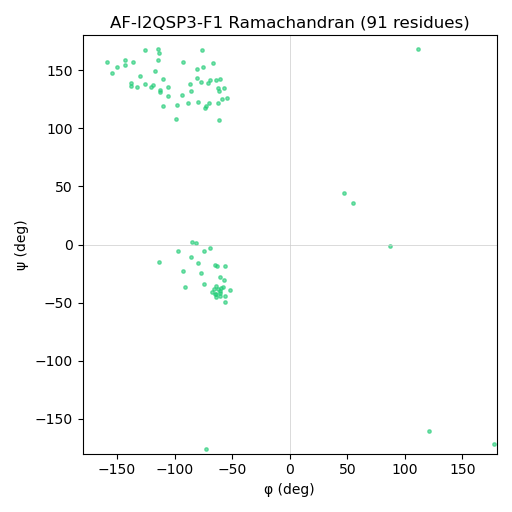129